Protein AF-A0A5N8YT88-F1 (afdb_monomer_lite)

Sequence (67 aa):
MGGFDIPLLTSLKYLSRGLSLSSPTAPTSHHFDLNASFPTEHFDLMREKGYLKACIPENYGGMGHGI

pLDDT: mean 84.83, std 14.19, range [35.69, 97.75]

Foldseek 3Di:
DDDDCPPPVLVVLLVVLVVVLCVVCVVCVVVCVVVVHDPVVSVVSCVVSLNVQACPDVVVVGSNDDD

Secondary structure (DSSP, 8-state):
-------HHHHHHHHHHHHHHHHHHTTTHHHHHHHT---HHHHHHHHHTTGGGTTS-GGGTS-----

Structure (mmCIF, N/CA/C/O backbone):
data_AF-A0A5N8YT88-F1
#
_entry.id   AF-A0A5N8YT88-F1
#
loop_
_atom_site.group_PDB
_atom_site.id
_atom_site.type_symbol
_atom_site.label_atom_id
_atom_site.label_alt_id
_atom_site.label_comp_id
_atom_site.label_asym_id
_atom_site.label_entity_id
_atom_site.label_seq_id
_atom_site.pdbx_PDB_ins_code
_atom_site.Cartn_x
_atom_site.Cartn_y
_atom_site.Cartn_z
_atom_site.occupancy
_atom_site.B_iso_or_equiv
_atom_site.auth_seq_id
_atom_site.auth_comp_id
_atom_site.auth_asym_id
_atom_site.auth_atom_id
_atom_site.pdbx_PDB_model_num
ATOM 1 N N . MET A 1 1 ? -30.406 9.185 13.247 1.00 35.69 1 MET A N 1
ATOM 2 C CA . MET A 1 1 ? -29.356 8.263 12.765 1.00 35.69 1 MET A CA 1
ATOM 3 C C . MET A 1 1 ? -28.706 8.965 11.578 1.00 35.69 1 MET A C 1
ATOM 5 O O . MET A 1 1 ? -29.330 9.014 10.538 1.00 35.69 1 MET A O 1
ATOM 9 N N . GLY A 1 2 ? -27.628 9.739 11.688 1.00 44.09 2 GLY A N 1
ATOM 10 C CA . GLY A 1 2 ? -26.418 9.578 12.493 1.00 44.09 2 GLY A CA 1
ATOM 11 C C . GLY A 1 2 ? -25.300 9.116 11.556 1.00 44.09 2 GLY A C 1
ATOM 12 O O . GLY A 1 2 ? -24.870 7.977 11.665 1.00 44.09 2 GLY A O 1
ATOM 13 N N . GLY A 1 3 ? -24.939 9.932 10.563 1.00 48.16 3 GLY A N 1
ATOM 14 C CA . GLY A 1 3 ? -23.999 9.546 9.515 1.00 48.16 3 GLY A CA 1
ATOM 15 C C . GLY A 1 3 ? -23.223 10.748 8.992 1.00 48.16 3 GLY A C 1
ATOM 16 O O . GLY A 1 3 ? -23.826 11.773 8.694 1.00 48.16 3 GLY A O 1
ATOM 17 N N . PHE A 1 4 ? -21.912 10.548 8.853 1.00 51.50 4 PHE 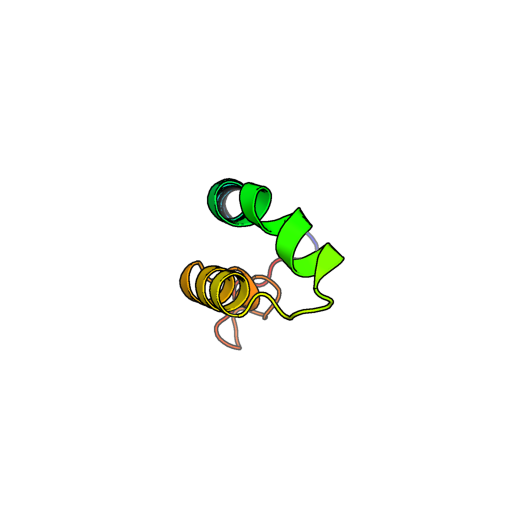A N 1
ATOM 18 C CA . PHE A 1 4 ? -20.967 11.372 8.093 1.00 51.50 4 PHE A CA 1
ATOM 19 C C . PHE A 1 4 ? -20.507 12.705 8.699 1.00 51.50 4 PHE A C 1
ATOM 21 O O . PHE A 1 4 ? -20.435 13.703 7.999 1.00 51.50 4 PHE A O 1
ATOM 28 N N . ASP A 1 5 ? -20.039 12.685 9.946 1.00 52.41 5 ASP A N 1
ATOM 29 C CA . ASP A 1 5 ? -19.033 13.652 10.405 1.00 52.41 5 ASP A CA 1
ATOM 30 C C . ASP A 1 5 ? -17.741 12.894 10.732 1.00 52.41 5 ASP A C 1
ATOM 32 O O . ASP A 1 5 ? -17.396 12.675 11.892 1.00 52.41 5 ASP A O 1
ATOM 36 N N . ILE A 1 6 ? -17.014 12.444 9.701 1.00 56.84 6 ILE A N 1
ATOM 37 C CA . ILE A 1 6 ? -15.584 12.168 9.888 1.00 56.84 6 ILE A CA 1
ATOM 38 C C . ILE A 1 6 ? -14.985 13.538 10.221 1.00 56.84 6 ILE A C 1
ATOM 40 O O . ILE A 1 6 ? -15.054 14.426 9.366 1.00 56.84 6 ILE A O 1
ATOM 44 N N . PRO A 1 7 ? -14.454 13.773 11.435 1.00 68.06 7 PRO A N 1
ATOM 45 C CA . PRO A 1 7 ? -13.987 15.100 11.803 1.00 68.06 7 PRO A CA 1
ATOM 46 C C . PRO A 1 7 ? -12.956 15.537 10.763 1.00 68.06 7 PRO A C 1
ATOM 48 O O . PRO A 1 7 ? -12.041 14.777 10.463 1.00 68.06 7 PRO A O 1
ATOM 51 N N . LEU A 1 8 ? -13.114 16.736 10.195 1.00 66.12 8 LEU A N 1
ATOM 52 C CA . LEU A 1 8 ? -12.293 17.325 9.119 1.00 66.12 8 LEU A CA 1
ATOM 53 C C . LEU A 1 8 ? -10.783 17.016 9.236 1.00 66.12 8 LEU A C 1
ATOM 55 O O . LEU A 1 8 ? -10.086 16.801 8.244 1.00 66.12 8 LEU A O 1
ATOM 59 N N . LEU A 1 9 ? -10.285 16.945 10.473 1.00 65.00 9 LEU A N 1
ATOM 60 C CA . LEU A 1 9 ? -8.918 16.577 10.830 1.00 65.00 9 LEU A CA 1
ATOM 61 C C . LEU A 1 9 ? -8.495 15.173 10.347 1.00 65.00 9 LEU A C 1
ATOM 63 O O . LEU A 1 9 ? -7.354 14.977 9.932 1.00 65.00 9 LEU A O 1
ATOM 67 N N . THR A 1 10 ? -9.386 14.192 10.409 1.00 68.62 10 THR A N 1
ATOM 68 C CA . THR A 1 10 ? -9.164 12.808 9.978 1.00 68.62 10 THR A CA 1
ATOM 69 C C . THR A 1 10 ? -9.054 12.722 8.452 1.00 68.62 10 THR A C 1
ATOM 71 O O . THR A 1 10 ? -8.095 12.139 7.942 1.00 68.62 10 THR A O 1
ATOM 74 N N . SER A 1 11 ? -9.919 13.425 7.715 1.00 73.06 11 SER A N 1
ATOM 75 C CA . SER A 1 11 ? -9.833 13.531 6.249 1.00 73.06 11 SER A CA 1
ATOM 76 C C . SER A 1 11 ? -8.550 14.235 5.787 1.00 73.06 11 SER A C 1
ATOM 78 O O . SER A 1 11 ? -7.881 13.774 4.862 1.00 73.06 11 SER A O 1
ATOM 80 N N . LEU A 1 12 ? -8.127 15.302 6.476 1.00 78.19 12 LEU A N 1
ATOM 81 C CA . LEU A 1 12 ? -6.852 15.977 6.196 1.00 78.19 12 LEU A CA 1
ATOM 82 C C . LEU A 1 12 ? -5.640 15.065 6.432 1.00 78.19 12 LEU A C 1
ATOM 84 O O . LEU A 1 12 ? -4.709 15.052 5.626 1.00 78.19 12 LEU A O 1
ATOM 88 N N . LYS A 1 13 ? -5.655 14.256 7.500 1.00 80.31 13 LYS A N 1
ATOM 89 C CA . LYS A 1 13 ? -4.603 13.258 7.761 1.00 80.31 13 LYS A CA 1
ATOM 90 C C . LYS A 1 13 ? -4.535 12.199 6.662 1.00 80.31 13 LYS A C 1
ATOM 92 O O . LYS A 1 13 ? -3.442 11.750 6.324 1.00 80.31 13 LYS A O 1
ATOM 97 N N . TYR A 1 14 ? -5.670 11.785 6.103 1.00 83.31 14 TYR A N 1
ATOM 98 C CA . TYR A 1 14 ? -5.693 10.849 4.979 1.00 83.31 14 TYR A CA 1
ATOM 99 C C . TYR A 1 14 ? -5.058 11.445 3.720 1.00 83.31 14 TYR A C 1
ATOM 101 O O . TYR A 1 14 ? -4.136 10.853 3.156 1.00 83.31 14 TYR A O 1
ATOM 109 N N . LEU A 1 15 ? -5.493 12.647 3.332 1.00 84.56 15 LEU A N 1
ATOM 110 C CA . LEU A 1 15 ? -4.972 13.357 2.162 1.00 84.56 15 LEU A CA 1
ATOM 111 C C . LEU A 1 15 ? -3.470 13.629 2.284 1.00 84.56 15 LEU A C 1
ATOM 113 O O . LEU A 1 15 ? -2.718 13.379 1.345 1.00 84.56 15 LEU A O 1
ATOM 117 N N . SER A 1 16 ? -3.017 14.066 3.461 1.00 85.75 16 SER A N 1
ATOM 118 C CA . SER A 1 16 ? -1.597 14.292 3.744 1.00 85.75 16 SER A CA 1
ATOM 119 C C . SER A 1 16 ? -0.754 13.026 3.546 1.00 85.75 16 SER A C 1
ATOM 121 O O . SER A 1 16 ? 0.315 13.092 2.937 1.00 85.75 16 SER A O 1
ATOM 123 N N . ARG A 1 17 ? -1.241 11.855 3.980 1.00 85.81 17 ARG A N 1
ATOM 124 C CA . ARG A 1 17 ? -0.549 10.576 3.749 1.00 85.81 17 ARG A CA 1
ATOM 125 C C . ARG A 1 17 ? -0.506 10.207 2.272 1.00 85.81 17 ARG A C 1
ATOM 127 O O . ARG A 1 17 ? 0.558 9.825 1.796 1.00 85.81 17 ARG A O 1
ATOM 134 N N . GLY A 1 18 ? -1.616 10.356 1.549 1.00 85.31 18 GLY A N 1
ATOM 135 C CA . GLY A 1 18 ? -1.656 10.125 0.101 1.00 85.31 18 GLY A CA 1
ATOM 136 C C . GLY A 1 18 ? -0.634 10.989 -0.644 1.00 85.31 18 GLY A C 1
ATOM 137 O O . GLY A 1 18 ? 0.138 10.481 -1.454 1.00 85.31 18 GLY A O 1
ATOM 138 N N . LEU A 1 19 ? -0.546 12.273 -0.290 1.00 87.12 19 LEU A N 1
ATOM 139 C CA . LEU A 1 19 ? 0.442 13.186 -0.862 1.00 87.12 19 LEU A CA 1
ATOM 140 C C . LEU A 1 19 ? 1.887 12.796 -0.500 1.00 87.12 19 LEU A C 1
ATOM 142 O O . LEU A 1 19 ? 2.778 12.896 -1.334 1.00 87.12 19 LEU A O 1
ATOM 146 N N . SER A 1 20 ? 2.130 12.299 0.717 1.00 87.38 20 SER A N 1
ATOM 147 C CA . SER A 1 20 ? 3.464 11.824 1.124 1.00 87.38 20 SER A CA 1
ATOM 148 C C . SER A 1 20 ? 3.930 10.570 0.373 1.00 87.38 20 SER A C 1
ATOM 150 O O . SER A 1 20 ? 5.127 10.298 0.320 1.00 87.38 20 SER A O 1
ATOM 152 N N . LEU A 1 21 ? 2.995 9.809 -0.206 1.00 90.56 21 LEU A N 1
ATOM 153 C CA . LEU A 1 21 ? 3.287 8.635 -1.026 1.00 90.56 21 LEU A CA 1
ATOM 154 C C . LEU A 1 21 ? 3.535 9.002 -2.489 1.00 90.56 21 LEU A C 1
ATOM 156 O O . LEU A 1 21 ? 4.280 8.298 -3.166 1.00 90.56 21 LEU A O 1
ATOM 160 N N . SER A 1 22 ? 2.938 10.083 -2.996 1.00 88.12 22 SER A N 1
ATOM 161 C CA . SER A 1 22 ? 3.045 10.422 -4.418 1.00 88.12 22 SER A CA 1
ATOM 162 C C . SER A 1 22 ? 4.462 10.832 -4.816 1.00 88.12 22 SER A C 1
ATOM 164 O O . SER A 1 22 ? 4.937 10.402 -5.863 1.00 88.12 22 SER A O 1
ATOM 166 N N . SER A 1 23 ? 5.176 11.598 -3.984 1.00 89.25 23 SER A N 1
ATOM 167 C CA . SER A 1 23 ? 6.520 12.075 -4.334 1.00 89.25 23 SER A CA 1
ATOM 168 C C . SER A 1 23 ? 7.564 10.961 -4.528 1.00 89.25 23 SER A C 1
ATOM 170 O O . SER A 1 23 ? 8.285 11.040 -5.523 1.00 89.25 23 SER A O 1
ATOM 172 N N . PRO A 1 24 ? 7.653 9.906 -3.688 1.00 89.69 24 PRO A N 1
ATOM 173 C CA . PRO A 1 24 ? 8.590 8.808 -3.932 1.00 89.69 24 PRO A CA 1
ATOM 174 C C . PRO A 1 24 ? 8.115 7.797 -4.985 1.00 89.69 24 PRO A C 1
ATOM 176 O O . PRO A 1 24 ? 8.954 7.140 -5.591 1.00 89.69 24 PRO A O 1
ATOM 179 N N . THR A 1 25 ? 6.803 7.648 -5.212 1.00 89.31 25 THR A N 1
ATOM 180 C CA . THR A 1 25 ? 6.266 6.603 -6.111 1.00 89.31 25 THR A CA 1
ATOM 181 C C . THR A 1 25 ? 6.059 7.073 -7.551 1.00 89.31 25 THR A C 1
ATOM 183 O O . THR A 1 25 ? 6.120 6.267 -8.481 1.00 89.31 25 THR A O 1
ATOM 186 N N . ALA A 1 26 ? 5.837 8.373 -7.768 1.00 93.31 26 ALA A N 1
ATOM 187 C CA . ALA A 1 26 ? 5.600 8.922 -9.099 1.00 93.31 26 ALA A CA 1
ATOM 188 C C . ALA A 1 26 ? 6.779 8.716 -10.073 1.00 93.31 26 ALA A C 1
ATOM 190 O O . ALA A 1 26 ? 6.518 8.287 -11.200 1.00 93.31 26 ALA A O 1
ATOM 191 N N . PRO A 1 27 ? 8.056 8.943 -9.693 1.00 95.19 27 PRO A N 1
ATOM 192 C CA . PRO A 1 27 ? 9.174 8.845 -10.635 1.00 95.19 27 PRO A CA 1
ATOM 193 C C . PRO A 1 27 ? 9.382 7.442 -11.218 1.00 95.19 27 PRO A C 1
ATOM 195 O O . PRO A 1 27 ? 9.800 7.307 -12.363 1.00 95.19 27 PRO A O 1
ATOM 198 N N . THR A 1 28 ? 9.076 6.392 -10.460 1.00 94.44 28 THR A N 1
ATOM 199 C CA . THR A 1 28 ? 9.308 4.984 -10.827 1.00 94.44 28 THR A CA 1
ATOM 200 C C . THR A 1 28 ? 8.074 4.305 -11.423 1.00 94.44 28 THR A C 1
ATOM 202 O O . THR A 1 28 ? 8.174 3.178 -11.897 1.00 94.44 28 THR A O 1
ATOM 205 N N . SER A 1 29 ? 6.921 4.981 -11.460 1.00 92.88 29 SER A N 1
ATOM 206 C CA . SER A 1 29 ? 5.660 4.439 -11.997 1.00 92.88 29 SER A CA 1
ATOM 207 C C . SER A 1 29 ? 5.802 3.847 -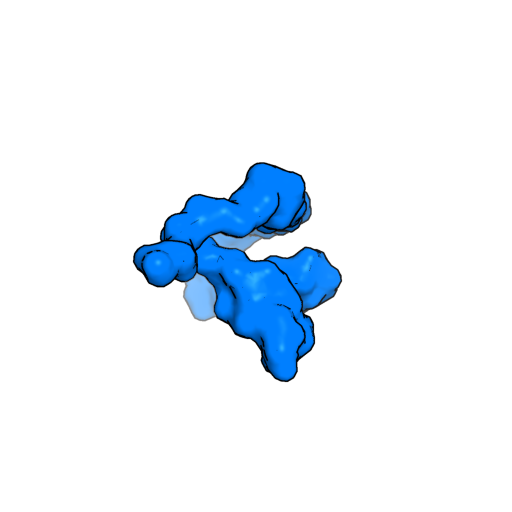13.408 1.00 92.88 29 SER A C 1
ATOM 209 O O . SER A 1 29 ? 5.392 2.713 -13.643 1.00 92.88 29 SER A O 1
ATOM 211 N N . HIS A 1 30 ? 6.472 4.566 -14.313 1.00 95.62 30 HIS A N 1
ATOM 212 C CA . HIS A 1 30 ? 6.728 4.127 -15.688 1.00 95.62 30 HIS A CA 1
ATOM 213 C C . HIS A 1 30 ? 7.530 2.815 -15.778 1.00 95.62 30 HIS A C 1
ATOM 215 O O . HIS A 1 30 ? 7.288 2.002 -16.663 1.00 95.62 30 HIS A O 1
ATOM 221 N N . HIS A 1 31 ? 8.471 2.579 -14.859 1.00 95.62 31 HIS A N 1
ATOM 222 C CA . HIS A 1 31 ? 9.276 1.358 -14.840 1.00 95.62 31 HIS A CA 1
ATOM 223 C C . HIS A 1 31 ? 8.418 0.123 -14.534 1.00 95.62 31 HIS A C 1
ATOM 225 O O . HIS A 1 31 ? 8.613 -0.925 -15.145 1.00 95.62 31 HIS A O 1
ATOM 231 N N . PHE A 1 32 ? 7.472 0.233 -13.600 1.00 95.81 32 PHE A N 1
ATOM 232 C CA . PHE A 1 32 ? 6.589 -0.880 -13.233 1.00 95.81 32 PHE A CA 1
ATOM 233 C C . PHE A 1 32 ? 5.533 -1.164 -14.303 1.00 95.81 32 PHE A C 1
ATOM 235 O O . PHE A 1 32 ? 5.225 -2.328 -14.552 1.00 95.81 32 PHE A O 1
ATOM 242 N N . ASP A 1 33 ? 5.045 -0.116 -14.974 1.00 95.94 33 ASP A N 1
ATOM 243 C CA . ASP A 1 33 ? 4.146 -0.236 -16.125 1.00 95.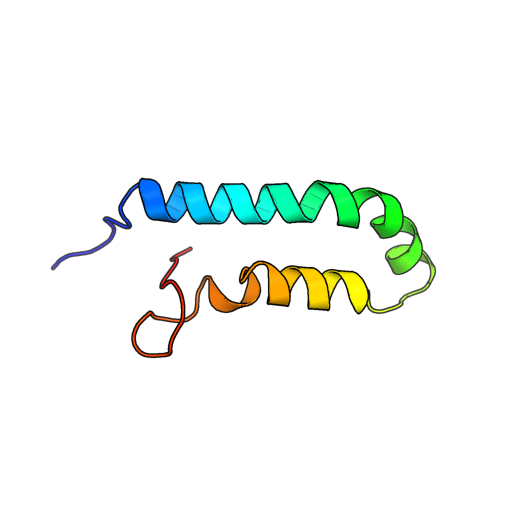94 33 ASP A CA 1
ATOM 244 C C . ASP A 1 33 ? 4.820 -0.991 -17.284 1.00 95.94 33 ASP A C 1
ATOM 246 O O . ASP A 1 33 ? 4.310 -2.006 -17.754 1.00 95.94 33 ASP A O 1
ATOM 250 N N . LEU A 1 34 ? 6.033 -0.573 -17.669 1.00 97.75 34 LEU A N 1
ATOM 251 C CA . LEU A 1 34 ? 6.785 -1.187 -18.769 1.00 97.75 34 LEU A CA 1
ATOM 252 C C . LEU A 1 34 ? 7.180 -2.642 -18.502 1.00 97.75 34 LEU A C 1
ATOM 254 O O . LEU A 1 34 ? 7.158 -3.468 -19.412 1.00 97.75 34 LEU A O 1
ATOM 258 N N . ASN A 1 35 ? 7.577 -2.954 -17.269 1.00 97.12 35 ASN A N 1
ATOM 259 C CA . ASN A 1 35 ? 8.109 -4.271 -16.922 1.00 97.12 35 ASN A CA 1
ATOM 260 C C . ASN A 1 35 ? 7.043 -5.252 -16.415 1.00 97.12 35 ASN A C 1
ATOM 262 O O . ASN A 1 35 ? 7.398 -6.373 -16.050 1.00 97.12 35 ASN A O 1
ATOM 266 N N . ALA A 1 36 ? 5.769 -4.845 -16.360 1.00 96.44 36 ALA A N 1
ATOM 267 C CA . ALA A 1 36 ? 4.671 -5.635 -15.799 1.00 96.44 36 ALA A CA 1
ATOM 268 C C . ALA A 1 36 ? 5.021 -6.237 -14.421 1.00 96.44 36 ALA A C 1
ATOM 270 O O . ALA A 1 36 ? 4.772 -7.414 -14.148 1.00 96.44 36 ALA A O 1
ATOM 271 N N . SER A 1 37 ? 5.646 -5.430 -13.559 1.00 96.31 37 SER A N 1
ATOM 272 C CA . SER A 1 37 ? 6.184 -5.867 -12.270 1.00 96.31 37 SER A CA 1
ATOM 273 C C . SER A 1 37 ? 5.498 -5.174 -11.095 1.00 96.31 37 SER A C 1
ATOM 275 O O . SER A 1 37 ? 5.013 -4.047 -11.195 1.00 96.31 37 SER A O 1
ATOM 277 N N . PHE A 1 38 ? 5.429 -5.870 -9.958 1.00 95.12 38 PHE A N 1
ATOM 278 C CA . PHE A 1 38 ? 4.789 -5.339 -8.759 1.00 95.12 38 PHE A CA 1
ATOM 279 C C . PHE A 1 38 ? 5.745 -4.417 -7.978 1.00 95.12 38 PHE A C 1
ATOM 281 O O . PHE A 1 38 ? 6.866 -4.836 -7.675 1.00 95.12 38 PHE A O 1
ATOM 288 N N . PRO A 1 39 ? 5.318 -3.198 -7.593 1.00 95.19 39 PRO A N 1
ATOM 289 C CA . PRO A 1 39 ? 6.159 -2.253 -6.866 1.00 95.19 39 PRO A CA 1
ATOM 290 C C . PRO A 1 39 ? 6.171 -2.553 -5.362 1.00 95.19 39 PRO A C 1
ATOM 292 O O . PRO A 1 39 ? 5.519 -1.872 -4.563 1.00 95.19 39 PRO A O 1
ATOM 295 N N . THR A 1 40 ? 6.909 -3.591 -4.969 1.00 96.44 40 THR A N 1
ATOM 296 C CA . THR A 1 40 ? 6.982 -4.069 -3.576 1.00 96.44 40 THR A CA 1
ATOM 297 C C . THR A 1 40 ? 7.393 -2.956 -2.611 1.00 96.44 40 THR A C 1
ATOM 299 O O . THR A 1 40 ? 6.762 -2.775 -1.571 1.00 96.44 40 THR A O 1
ATOM 302 N N . GLU A 1 41 ? 8.364 -2.128 -2.992 1.00 94.50 41 GLU A N 1
ATOM 303 C CA . GLU A 1 41 ? 8.859 -1.019 -2.176 1.00 94.50 41 GLU A CA 1
ATOM 304 C C . GLU A 1 41 ? 7.797 0.074 -1.988 1.00 94.50 41 GLU A C 1
ATOM 306 O O . GLU A 1 41 ? 7.681 0.656 -0.909 1.00 94.50 41 GLU A O 1
ATOM 311 N N . HIS A 1 42 ? 6.971 0.338 -3.009 1.00 94.81 42 HIS A N 1
ATOM 312 C CA . HIS A 1 42 ? 5.858 1.285 -2.882 1.00 94.81 42 HIS A CA 1
ATOM 313 C C . HIS A 1 42 ? 4.806 0.745 -1.915 1.00 94.81 42 HIS A C 1
ATOM 315 O O . HIS A 1 42 ? 4.268 1.490 -1.097 1.00 94.81 42 HIS A O 1
ATOM 321 N N . PHE A 1 43 ? 4.522 -0.555 -1.986 1.00 95.06 43 PHE A N 1
ATOM 322 C CA . PHE A 1 43 ? 3.561 -1.203 -1.105 1.00 95.06 43 PHE A CA 1
ATOM 323 C C . PHE A 1 43 ? 4.026 -1.204 0.357 1.00 95.06 43 PHE A C 1
ATOM 325 O O . PHE A 1 43 ? 3.237 -0.904 1.260 1.00 95.06 43 PHE A O 1
ATOM 332 N N . ASP A 1 44 ? 5.309 -1.468 0.601 1.00 95.75 44 ASP A N 1
ATOM 333 C CA . ASP A 1 44 ? 5.898 -1.381 1.937 1.00 95.75 44 ASP A CA 1
ATOM 334 C C . ASP A 1 44 ? 5.849 0.050 2.482 1.00 95.75 44 ASP A C 1
ATOM 336 O O . ASP A 1 44 ? 5.463 0.253 3.636 1.00 95.75 44 ASP A O 1
ATOM 340 N N . LEU A 1 45 ? 6.104 1.055 1.641 1.00 94.25 45 LEU A N 1
ATOM 341 C CA . LEU A 1 45 ? 5.948 2.457 2.018 1.00 94.25 45 LEU A CA 1
ATOM 342 C C . LEU A 1 45 ? 4.488 2.798 2.373 1.00 94.25 45 LEU A C 1
ATOM 344 O O . LEU A 1 45 ? 4.225 3.445 3.389 1.00 94.25 45 LEU A O 1
ATOM 348 N N . MET A 1 46 ? 3.513 2.333 1.585 1.00 93.56 46 MET A N 1
ATOM 349 C CA . MET A 1 46 ? 2.084 2.500 1.891 1.00 93.56 46 MET A CA 1
ATOM 350 C C . MET A 1 46 ? 1.708 1.860 3.235 1.00 93.56 46 MET A C 1
ATOM 352 O O . MET A 1 46 ? 0.890 2.417 3.979 1.00 93.56 46 MET A O 1
ATOM 356 N N . ARG A 1 47 ? 2.306 0.707 3.566 1.00 93.25 47 ARG A N 1
ATOM 357 C CA . ARG A 1 47 ? 2.133 0.029 4.856 1.00 93.25 47 ARG A CA 1
ATOM 358 C C . ARG A 1 47 ? 2.742 0.842 5.999 1.00 93.25 47 ARG A C 1
ATOM 360 O O . ARG A 1 47 ? 2.048 1.072 6.988 1.0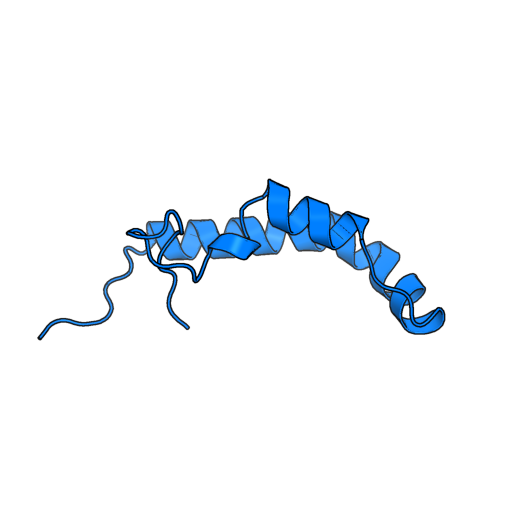0 93.25 47 ARG A O 1
ATOM 367 N N . GLU A 1 48 ? 3.983 1.305 5.857 1.00 92.31 48 GLU A N 1
ATOM 368 C CA . GLU A 1 48 ? 4.697 2.119 6.854 1.00 92.31 48 GLU A CA 1
ATOM 369 C C . GLU A 1 48 ? 3.936 3.412 7.173 1.00 92.31 48 GLU A C 1
ATOM 371 O O . GLU A 1 48 ? 3.721 3.748 8.337 1.00 92.31 48 GLU A O 1
ATOM 376 N N . LYS A 1 49 ? 3.441 4.113 6.146 1.00 89.94 49 LYS A N 1
ATOM 377 C CA . LYS A 1 49 ? 2.662 5.350 6.319 1.00 89.94 49 LYS A CA 1
ATOM 378 C C . LYS A 1 49 ? 1.249 5.114 6.866 1.00 89.94 49 LYS A C 1
ATOM 380 O O . LYS A 1 49 ? 0.523 6.075 7.124 1.00 89.94 49 LYS A O 1
ATOM 385 N N . GLY A 1 50 ? 0.841 3.857 7.050 1.00 90.31 50 GLY A N 1
ATOM 386 C CA . GLY A 1 50 ? -0.478 3.477 7.554 1.00 90.31 50 GLY A CA 1
ATOM 387 C C . GLY A 1 50 ? -1.611 3.693 6.550 1.00 90.31 50 GLY A C 1
ATOM 388 O O . GLY A 1 50 ? -2.777 3.599 6.926 1.00 90.31 50 GLY A O 1
ATOM 389 N N . TYR A 1 51 ? -1.294 3.961 5.281 1.00 90.62 51 TYR A N 1
ATOM 390 C CA . TYR A 1 51 ? -2.286 4.225 4.237 1.00 90.62 51 TYR A CA 1
ATOM 391 C C . TYR A 1 51 ? -3.172 2.999 3.977 1.00 90.62 51 TYR A C 1
ATOM 393 O O . TYR A 1 51 ? -4.381 3.133 3.822 1.00 90.62 51 TYR A O 1
ATOM 401 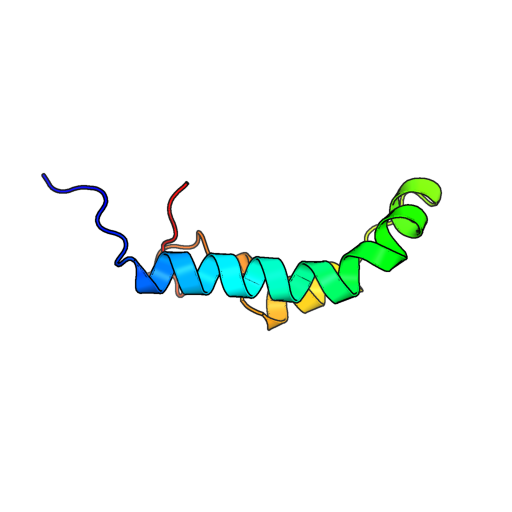N N . LEU A 1 52 ? -2.602 1.791 4.063 1.00 91.44 52 LEU A N 1
ATOM 402 C CA . LEU A 1 52 ? -3.342 0.530 3.901 1.00 91.44 52 LEU A CA 1
ATOM 403 C C . LEU A 1 52 ? -4.367 0.254 5.016 1.00 91.44 52 LEU A C 1
ATOM 405 O O . LEU A 1 52 ? -5.242 -0.588 4.846 1.00 91.44 52 LEU A O 1
ATOM 409 N N . LYS A 1 53 ? -4.276 0.948 6.158 1.00 91.25 53 LYS A N 1
ATOM 410 C CA . LYS A 1 53 ? -5.224 0.810 7.276 1.00 91.25 53 LYS A CA 1
ATOM 411 C C . LYS A 1 53 ? -6.305 1.891 7.286 1.00 91.25 53 LYS A C 1
ATOM 413 O O . LYS A 1 53 ? -7.138 1.898 8.190 1.00 91.25 53 LYS A O 1
ATOM 418 N N . ALA A 1 54 ? -6.290 2.799 6.308 1.00 88.00 54 ALA A N 1
ATOM 419 C CA . ALA A 1 54 ? -7.173 3.958 6.262 1.00 88.00 54 ALA A CA 1
ATOM 420 C C . ALA A 1 54 ? -8.655 3.572 6.369 1.00 88.00 54 ALA A C 1
ATOM 422 O O . ALA A 1 54 ? -9.354 4.089 7.233 1.00 88.00 54 ALA A O 1
ATOM 423 N N . CYS A 1 55 ? -9.109 2.617 5.556 1.00 86.56 55 CYS A N 1
ATOM 424 C CA . CYS A 1 55 ? -10.517 2.212 5.508 1.00 86.56 55 CYS A CA 1
ATOM 425 C C . CYS A 1 55 ? -10.866 1.081 6.486 1.00 86.56 55 CYS A C 1
ATOM 427 O O . CYS A 1 55 ? -12.015 0.654 6.559 1.00 86.56 55 CYS A O 1
ATOM 429 N N . ILE A 1 56 ? -9.883 0.557 7.226 1.00 90.44 56 ILE A N 1
ATOM 430 C CA . ILE A 1 56 ? -10.148 -0.458 8.247 1.00 90.44 56 ILE A CA 1
ATOM 431 C C . ILE A 1 56 ? -10.882 0.243 9.403 1.00 90.44 56 ILE A C 1
ATOM 433 O O . ILE A 1 56 ? -10.410 1.290 9.845 1.00 90.44 56 ILE A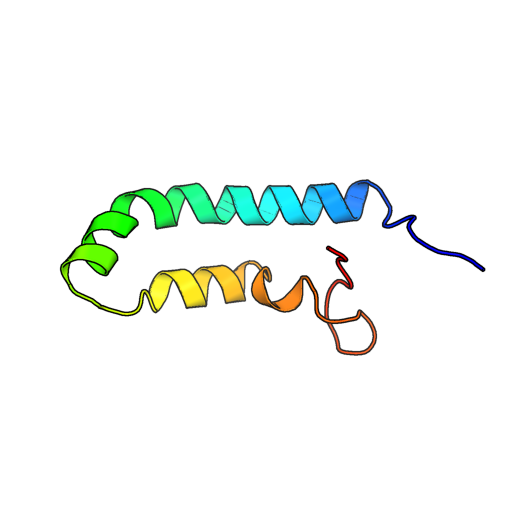 O 1
ATOM 437 N N . PRO A 1 57 ? -12.006 -0.285 9.914 1.00 90.31 57 PRO A N 1
ATOM 438 C CA . PRO A 1 57 ? -12.692 0.319 11.054 1.00 90.31 57 PRO A CA 1
ATOM 439 C C . PRO A 1 57 ? -11.806 0.396 12.309 1.00 90.31 57 PRO A C 1
ATOM 441 O O . PRO A 1 57 ? -10.936 -0.452 12.530 1.00 90.31 57 PRO A O 1
ATOM 444 N N . GLU A 1 58 ? -12.030 1.404 13.155 1.00 90.44 58 GLU A N 1
ATOM 445 C CA . GLU A 1 58 ? -11.196 1.660 14.342 1.00 90.44 58 GLU A CA 1
ATOM 446 C C . GLU A 1 58 ? -11.181 0.482 15.328 1.00 90.44 58 GLU A C 1
ATOM 448 O O . GLU A 1 58 ? -10.135 0.148 15.883 1.00 90.44 58 GLU A O 1
ATOM 453 N N . ASN A 1 59 ? -12.306 -0.226 15.482 1.00 94.12 59 ASN A N 1
ATOM 454 C CA . ASN A 1 59 ? -12.416 -1.409 16.344 1.00 94.12 59 ASN A CA 1
ATOM 455 C C . ASN A 1 59 ? -11.587 -2.614 15.856 1.00 94.12 59 ASN A C 1
ATOM 457 O O . ASN A 1 59 ? -11.392 -3.559 16.616 1.00 94.12 59 ASN A O 1
ATOM 461 N N . TYR A 1 60 ? -11.072 -2.573 14.625 1.00 94.00 60 TYR A N 1
ATOM 462 C CA . TYR A 1 60 ? -10.113 -3.543 14.085 1.00 94.00 60 TYR A CA 1
ATOM 463 C C . TYR A 1 60 ? -8.686 -2.970 13.982 1.00 94.00 60 TYR A C 1
ATOM 465 O O . TYR A 1 60 ? -7.820 -3.563 13.339 1.00 94.00 60 TYR A O 1
ATOM 473 N N . GLY A 1 61 ? -8.416 -1.819 14.611 1.00 89.75 61 GLY A N 1
ATOM 474 C CA . GLY A 1 61 ? -7.098 -1.176 14.626 1.00 89.75 61 GLY A CA 1
ATOM 475 C C . GLY A 1 61 ? -6.784 -0.339 13.382 1.00 89.75 61 GLY A C 1
ATOM 476 O O . GLY A 1 61 ? -5.609 -0.122 13.066 1.00 89.75 61 GLY A O 1
ATOM 477 N N . GLY A 1 62 ? -7.816 0.089 12.653 1.00 89.44 62 GLY A N 1
ATOM 478 C CA . GLY A 1 62 ? -7.714 0.989 11.507 1.00 89.44 62 GLY A CA 1
ATOM 479 C C . GLY A 1 62 ? -8.098 2.437 11.812 1.00 89.44 62 GLY A C 1
ATOM 480 O O . GLY A 1 62 ? -8.121 2.845 12.969 1.00 89.44 62 GLY A O 1
ATOM 481 N N . MET A 1 63 ? -8.368 3.222 10.766 1.00 86.38 63 MET A N 1
ATOM 482 C CA . MET A 1 63 ? -8.697 4.656 10.878 1.00 86.38 63 MET A CA 1
ATOM 483 C C . MET A 1 63 ? -10.152 4.998 10.525 1.00 86.38 63 MET A C 1
ATOM 485 O O . MET A 1 63 ? -10.544 6.154 10.638 1.00 86.38 63 MET A O 1
ATOM 489 N N . GLY A 1 64 ? -10.943 4.024 10.068 1.00 87.12 64 GLY A N 1
ATOM 490 C CA . GLY A 1 64 ? -12.369 4.193 9.786 1.00 87.12 64 GLY A CA 1
ATOM 491 C C . GLY A 1 64 ? -12.700 5.214 8.695 1.00 87.12 64 GLY A C 1
ATOM 492 O O . GLY A 1 64 ? -13.799 5.764 8.705 1.00 87.12 64 GLY A O 1
ATOM 493 N N . HIS A 1 65 ? -11.779 5.503 7.770 1.00 84.19 65 HIS A N 1
ATOM 494 C CA . HIS A 1 65 ? -12.048 6.440 6.681 1.00 84.19 65 HIS A CA 1
ATOM 495 C C . HIS A 1 65 ? -13.104 5.866 5.727 1.00 84.19 65 HIS A C 1
ATOM 497 O O . HIS A 1 65 ? -12.947 4.758 5.210 1.00 84.19 65 HIS A O 1
ATOM 503 N N . GLY A 1 66 ? -14.173 6.635 5.509 1.00 74.94 66 GLY A N 1
ATOM 504 C CA . GLY A 1 66 ? -15.199 6.356 4.504 1.00 74.94 66 GLY A CA 1
ATOM 505 C C . GLY A 1 66 ? -14.761 6.744 3.090 1.00 74.94 66 GLY A C 1
ATOM 506 O O . GLY A 1 66 ? -13.714 7.373 2.917 1.00 74.94 66 GLY A O 1
ATOM 507 N N . ILE A 1 67 ? -15.571 6.348 2.100 1.00 63.38 67 ILE A N 1
ATOM 508 C CA . ILE A 1 67 ? -15.413 6.747 0.689 1.00 63.38 67 ILE A CA 1
ATOM 509 C C . ILE A 1 67 ? -16.046 8.112 0.432 1.00 63.38 67 ILE A C 1
ATOM 511 O O . ILE A 1 67 ? -17.097 8.384 1.059 1.00 63.38 67 ILE A O 1
#

Radius of gyration: 14.65 Å; chains: 1; bounding box: 39×23×35 Å